Protein AF-A0A7V9NUT4-F1 (afdb_monomer)

Secondary structure (DSSP, 8-state):
--THHHHHHHHHHHHHHHHHHTS-HHHHHHHHHHHHHHHHHHHHHHHHHSHHHHHHHHHHHHHHHHHHHHHHHTT-SSTTHHHHHHHHHHHHHHHHHHHHSSSS--HHHHHHHHHHHHHHHHHHHHHHHHHSPP---TTS--

Mean predicted aligned error: 12.25 Å

Foldseek 3Di:
DCCVVVVVLVVVLVVCQVVLVVDDDVSNLVSVVVSVVSVVVVLVVCCVPPPPVVSVLLVVLLVQLQVQLVVQCVPDPDNCRSLVSSLVSLLVSQVVQCVPDPHPDDPVNSVVSSVCCSVVVVVVVVSVVVVDDPPPPPPPPD

Structure (mmCIF, N/CA/C/O backbone):
data_AF-A0A7V9NUT4-F1
#
_entry.id   AF-A0A7V9NUT4-F1
#
loop_
_atom_site.group_PDB
_atom_site.id
_atom_site.type_symbol
_atom_site.label_atom_id
_atom_site.label_alt_id
_atom_site.label_comp_id
_atom_site.label_asym_id
_atom_site.label_entity_id
_atom_site.label_seq_id
_atom_site.pdbx_PDB_ins_code
_atom_site.Cartn_x
_atom_site.Cartn_y
_atom_site.Cartn_z
_atom_site.occupancy
_atom_site.B_iso_or_equiv
_atom_site.auth_seq_id
_atom_site.auth_comp_id
_atom_site.auth_asym_id
_atom_site.auth_atom_id
_atom_site.pdbx_PDB_model_num
ATOM 1 N N . MET A 1 1 ? -11.794 11.484 20.173 1.00 49.88 1 MET A N 1
ATOM 2 C CA . MET A 1 1 ? -10.647 12.391 19.931 1.00 49.88 1 MET A CA 1
ATOM 3 C C . MET A 1 1 ? -9.723 11.677 18.954 1.00 49.88 1 MET A C 1
ATOM 5 O O . MET A 1 1 ? -9.179 10.664 19.335 1.00 49.88 1 MET A O 1
ATOM 9 N N . GLY A 1 2 ? -9.534 12.000 17.684 1.00 50.22 2 GLY A N 1
ATOM 10 C CA . GLY A 1 2 ? -9.934 13.101 16.819 1.00 50.22 2 GLY A CA 1
ATOM 11 C C . GLY A 1 2 ? -8.929 13.057 15.665 1.00 50.22 2 GLY A C 1
ATOM 12 O O . GLY A 1 2 ? -7.929 13.755 15.722 1.00 50.22 2 GLY A O 1
ATOM 13 N N . THR A 1 3 ? -9.134 12.173 14.684 1.00 53.50 3 THR A N 1
ATOM 14 C CA . THR A 1 3 ? -8.193 11.836 13.585 1.00 53.50 3 THR A CA 1
ATOM 15 C C . THR A 1 3 ? -7.824 13.014 12.670 1.00 53.50 3 THR A C 1
ATOM 17 O O . THR A 1 3 ? -6.918 12.905 11.849 1.00 53.50 3 THR A O 1
ATOM 20 N N . TRP A 1 4 ? -8.462 14.168 12.872 1.00 51.78 4 TRP A N 1
ATOM 21 C CA . TRP A 1 4 ? -8.241 15.438 12.181 1.00 51.78 4 TRP A CA 1
ATOM 22 C C . TRP A 1 4 ? -6.781 15.918 12.174 1.00 51.78 4 TRP A C 1
ATOM 24 O O . TRP A 1 4 ? -6.355 16.586 11.230 1.00 51.78 4 TRP A O 1
ATOM 34 N N . TRP A 1 5 ? -5.992 15.564 13.194 1.00 58.84 5 TRP A N 1
ATOM 35 C CA . TRP A 1 5 ? -4.578 15.947 13.256 1.00 58.84 5 TRP A CA 1
ATOM 36 C C . TRP A 1 5 ? -3.709 15.147 12.267 1.00 58.84 5 TRP A C 1
ATOM 38 O O . TRP A 1 5 ? -2.805 15.719 11.662 1.00 58.84 5 TRP A O 1
ATOM 48 N N . LEU A 1 6 ? -4.031 13.869 12.017 1.00 57.09 6 LEU A N 1
ATOM 49 C CA . LEU A 1 6 ? -3.338 13.028 11.030 1.00 57.09 6 LEU A CA 1
ATOM 50 C C . LEU A 1 6 ? -3.626 13.498 9.605 1.00 57.09 6 LEU A C 1
ATOM 52 O O . LEU A 1 6 ? -2.708 13.611 8.796 1.00 57.09 6 LEU A O 1
ATOM 56 N N . THR A 1 7 ? -4.882 13.845 9.307 1.00 62.88 7 THR A N 1
ATOM 57 C CA . THR A 1 7 ? -5.249 14.416 8.003 1.00 62.88 7 THR A CA 1
ATOM 58 C C . THR A 1 7 ? -4.553 15.752 7.763 1.00 62.88 7 THR A C 1
ATOM 60 O O . THR A 1 7 ? -4.037 15.977 6.673 1.00 62.88 7 THR A O 1
ATOM 63 N N . GLY A 1 8 ? -4.456 16.613 8.783 1.00 68.00 8 GLY A N 1
ATOM 64 C CA . GLY A 1 8 ? -3.721 17.877 8.675 1.00 68.00 8 GLY A CA 1
ATOM 65 C C . GLY A 1 8 ? -2.226 17.670 8.413 1.00 68.00 8 GLY A C 1
ATOM 66 O O . GLY A 1 8 ? -1.639 18.367 7.587 1.00 68.00 8 GLY A O 1
ATOM 67 N N . TRP A 1 9 ? -1.620 16.673 9.059 1.00 68.44 9 TRP A N 1
ATOM 68 C CA . TRP A 1 9 ? -0.195 16.378 8.914 1.00 68.44 9 TRP A CA 1
ATOM 69 C C . TRP A 1 9 ? 0.154 15.751 7.555 1.00 68.44 9 TRP A C 1
ATOM 71 O O . TRP A 1 9 ? 1.144 16.133 6.926 1.00 68.44 9 TRP A O 1
ATOM 81 N N . LEU A 1 10 ? -0.695 14.848 7.054 1.00 65.75 10 LEU A N 1
ATOM 82 C CA . LEU A 1 10 ? -0.554 14.261 5.718 1.00 65.75 10 LEU A CA 1
ATOM 83 C C . LEU A 1 10 ? -0.743 15.307 4.611 1.00 65.75 10 LEU A C 1
ATOM 85 O O . LEU A 1 10 ? 0.017 15.330 3.645 1.00 65.75 10 LEU A O 1
ATOM 89 N N . VAL A 1 11 ? -1.703 16.223 4.767 1.00 70.19 11 VAL A N 1
ATOM 90 C CA . VAL A 1 11 ? -1.896 17.329 3.816 1.00 70.19 11 VAL A CA 1
ATOM 91 C C . VAL A 1 11 ? -0.698 18.279 3.843 1.00 70.19 11 VAL A C 1
ATOM 93 O O . VAL A 1 11 ? -0.206 18.668 2.786 1.00 70.19 11 VAL A O 1
ATOM 96 N N . ALA A 1 12 ? -0.168 18.610 5.023 1.00 69.94 12 ALA A N 1
ATOM 97 C CA . ALA A 1 12 ? 0.998 19.485 5.142 1.00 69.94 12 ALA A CA 1
ATOM 98 C C . ALA A 1 12 ? 2.257 18.882 4.493 1.00 69.94 12 ALA A C 1
ATOM 100 O O . ALA A 1 12 ? 2.974 19.579 3.773 1.00 69.94 12 ALA A O 1
ATOM 101 N N . THR A 1 13 ? 2.511 17.587 4.694 1.00 6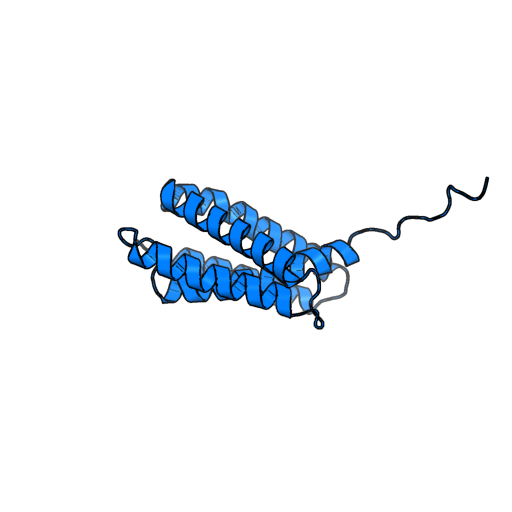6.38 13 THR A N 1
ATOM 102 C CA . THR A 1 13 ? 3.654 16.889 4.079 1.00 66.38 13 THR A CA 1
ATOM 103 C C . THR A 1 13 ? 3.481 16.723 2.569 1.00 66.38 13 THR A C 1
ATOM 105 O O . THR A 1 13 ? 4.443 16.926 1.827 1.00 66.38 13 THR A O 1
ATOM 108 N N . ALA A 1 14 ? 2.265 16.451 2.086 1.00 66.12 14 ALA A N 1
ATOM 109 C CA . ALA A 1 14 ? 1.957 16.429 0.655 1.00 66.12 14 ALA A CA 1
ATOM 110 C C . ALA A 1 14 ? 2.154 17.804 -0.011 1.00 66.12 14 ALA A C 1
ATOM 112 O O . ALA A 1 14 ? 2.765 17.889 -1.076 1.00 66.12 14 ALA A O 1
ATOM 113 N N . VAL A 1 15 ? 1.704 18.892 0.627 1.00 68.81 15 VAL A N 1
ATOM 114 C CA . VAL A 1 15 ? 1.895 20.265 0.126 1.00 68.81 15 VAL A CA 1
ATOM 115 C C . VAL A 1 15 ? 3.375 20.643 0.117 1.00 68.81 15 VAL A C 1
ATOM 117 O O . VAL A 1 15 ? 3.854 21.193 -0.872 1.00 68.81 15 VAL A O 1
ATOM 120 N N . LEU A 1 16 ? 4.129 20.311 1.168 1.00 66.12 16 LEU A N 1
ATOM 121 C CA . LEU A 1 16 ? 5.573 20.557 1.211 1.00 66.12 16 LEU A CA 1
ATOM 122 C C . LEU A 1 16 ? 6.321 19.786 0.119 1.00 66.12 16 LEU A C 1
ATOM 124 O O . LEU A 1 16 ? 7.204 20.362 -0.518 1.00 66.12 16 LEU A O 1
ATOM 128 N N . ALA A 1 17 ? 5.943 18.533 -0.149 1.00 60.25 17 ALA A N 1
ATOM 129 C CA . ALA A 1 17 ? 6.490 17.746 -1.253 1.00 60.25 17 ALA A CA 1
ATOM 130 C C . ALA A 1 17 ? 6.166 18.373 -2.622 1.00 60.25 17 ALA A C 1
ATOM 132 O O . ALA A 1 17 ? 7.056 18.538 -3.451 1.00 60.25 17 ALA A O 1
ATOM 133 N N . LEU A 1 18 ? 4.926 18.820 -2.841 1.00 59.00 18 LEU A N 1
ATOM 134 C CA . LEU A 1 18 ? 4.515 19.512 -4.071 1.00 59.00 18 LEU A CA 1
ATOM 135 C C . LEU A 1 18 ? 5.253 20.845 -4.284 1.00 59.00 18 LEU A C 1
ATOM 137 O O . LEU A 1 18 ? 5.708 21.140 -5.390 1.00 59.00 18 LEU A O 1
ATOM 141 N N . VAL A 1 19 ? 5.419 21.644 -3.227 1.00 61.97 19 VAL A N 1
ATOM 142 C CA . VAL A 1 19 ? 6.124 22.938 -3.281 1.00 61.97 19 VAL A CA 1
ATOM 143 C C . VAL A 1 19 ? 7.622 22.753 -3.540 1.00 61.97 19 VAL A C 1
ATOM 145 O O . VAL A 1 19 ? 8.235 23.555 -4.247 1.00 61.97 19 VAL A O 1
ATOM 148 N N . SER A 1 20 ? 8.221 21.690 -3.007 1.00 54.53 20 SER A N 1
ATOM 149 C CA . SER A 1 20 ? 9.632 21.361 -3.243 1.00 54.53 20 SER A CA 1
ATOM 150 C C . SER A 1 20 ? 9.869 20.722 -4.615 1.00 54.53 20 SER A C 1
ATOM 152 O O . SER A 1 20 ? 10.904 20.989 -5.226 1.00 54.53 20 SER A O 1
ATOM 154 N N . LEU A 1 21 ? 8.880 20.008 -5.167 1.00 55.47 21 LEU A N 1
ATOM 155 C CA . LEU A 1 21 ? 8.860 19.589 -6.573 1.00 55.47 21 LEU A CA 1
ATOM 156 C C . LEU A 1 21 ? 8.951 20.780 -7.545 1.00 55.47 21 LEU A C 1
ATOM 158 O O . LEU A 1 21 ? 9.567 20.668 -8.603 1.00 55.47 21 LEU A O 1
ATOM 162 N N . ALA A 1 22 ? 8.375 21.928 -7.180 1.00 57.06 22 ALA A N 1
ATOM 163 C CA . ALA A 1 22 ? 8.324 23.118 -8.028 1.00 57.06 22 ALA A CA 1
ATOM 164 C C . ALA A 1 22 ? 9.629 23.950 -8.053 1.00 57.06 22 ALA A C 1
ATOM 166 O O . ALA A 1 22 ? 9.760 24.847 -8.888 1.00 57.06 22 ALA A O 1
ATOM 167 N N . ARG A 1 23 ? 10.614 23.690 -7.175 1.00 51.66 23 ARG A N 1
ATOM 168 C CA . A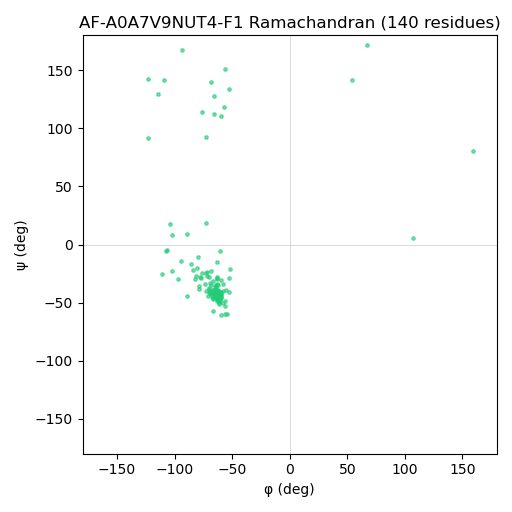RG A 1 23 ? 11.854 24.492 -7.069 1.00 51.66 23 ARG A CA 1
ATOM 169 C C . ARG A 1 23 ? 13.131 23.653 -7.243 1.00 51.66 23 ARG A C 1
ATOM 171 O O . ARG A 1 23 ? 13.704 23.229 -6.256 1.00 51.66 23 ARG A O 1
ATOM 178 N N . ARG A 1 24 ? 13.635 23.549 -8.486 1.00 60.09 24 ARG A N 1
ATOM 179 C CA . ARG A 1 24 ? 14.973 23.039 -8.915 1.00 60.09 24 ARG A CA 1
ATOM 180 C C . ARG A 1 24 ? 15.382 21.622 -8.437 1.00 60.09 24 ARG A C 1
ATOM 182 O O . ARG A 1 24 ? 15.195 21.211 -7.303 1.00 60.09 24 ARG A O 1
ATOM 189 N N . GLN A 1 25 ? 16.049 20.890 -9.333 1.00 53.59 25 GLN A N 1
ATOM 190 C CA . GLN A 1 25 ? 16.335 19.444 -9.270 1.00 53.59 25 GLN A CA 1
ATOM 191 C C . GLN A 1 25 ? 16.988 18.889 -7.979 1.00 53.59 25 GLN A C 1
ATOM 193 O O . GLN A 1 25 ? 16.836 17.696 -7.722 1.00 53.59 25 GLN A O 1
ATOM 198 N N . SER A 1 26 ? 17.666 19.689 -7.139 1.00 55.12 26 SER A N 1
ATOM 199 C CA . SER A 1 26 ? 18.238 19.193 -5.869 1.00 55.12 26 SER A CA 1
ATOM 200 C C . SER A 1 26 ? 17.219 19.105 -4.724 1.00 55.12 26 SER A C 1
ATOM 202 O O . SER A 1 26 ? 17.357 18.242 -3.856 1.00 55.12 26 SER A O 1
ATOM 204 N N . ALA A 1 27 ? 16.159 19.921 -4.744 1.00 55.94 27 ALA A N 1
ATOM 205 C CA . ALA A 1 27 ? 15.114 19.896 -3.721 1.00 55.94 27 ALA A CA 1
ATOM 206 C C . ALA A 1 27 ? 14.232 18.643 -3.826 1.00 55.94 27 ALA A C 1
ATOM 208 O O . ALA A 1 27 ? 13.728 18.168 -2.814 1.00 55.94 27 ALA A O 1
ATOM 209 N N . TYR A 1 28 ? 14.113 18.061 -5.026 1.00 56.19 28 TYR A N 1
ATOM 210 C CA . TYR A 1 28 ? 13.333 16.846 -5.277 1.00 56.19 28 TYR A CA 1
ATOM 211 C C . TYR A 1 28 ? 13.863 15.646 -4.478 1.00 56.19 28 TYR A C 1
ATOM 213 O O . TYR A 1 28 ? 13.097 14.932 -3.840 1.00 56.19 28 TYR A O 1
ATOM 221 N N . ARG A 1 29 ? 15.188 15.440 -4.458 1.00 56.19 29 ARG A N 1
ATOM 222 C CA . ARG A 1 29 ? 15.809 14.326 -3.717 1.00 56.19 29 ARG A CA 1
ATOM 223 C C . ARG A 1 29 ? 15.592 14.466 -2.209 1.00 56.19 29 ARG A C 1
ATOM 225 O O . ARG A 1 29 ? 15.220 13.500 -1.552 1.00 56.19 29 ARG A O 1
ATOM 232 N N . VAL A 1 30 ? 15.756 15.680 -1.682 1.00 56.03 30 VAL A N 1
ATOM 233 C CA . VAL A 1 30 ? 15.551 15.978 -0.255 1.00 56.03 30 VAL A CA 1
ATOM 234 C C . VAL A 1 30 ? 14.077 15.837 0.130 1.00 56.03 30 VAL A C 1
ATOM 236 O O . VAL A 1 30 ? 13.768 15.246 1.159 1.00 56.03 30 VAL A O 1
ATOM 239 N N . ALA A 1 31 ? 13.162 16.313 -0.714 1.00 56.88 31 ALA A N 1
ATOM 240 C CA . ALA A 1 31 ? 11.726 16.226 -0.483 1.00 56.88 31 ALA A CA 1
ATOM 241 C C . ALA A 1 31 ? 11.227 14.785 -0.413 1.00 56.88 31 ALA A C 1
ATOM 243 O O . ALA A 1 31 ? 10.465 14.452 0.490 1.00 56.88 31 ALA A O 1
ATOM 244 N N . VAL A 1 32 ? 11.677 13.922 -1.327 1.00 59.31 32 VAL A N 1
ATOM 245 C CA . VAL A 1 32 ? 11.238 12.525 -1.339 1.00 59.31 32 VAL A CA 1
ATOM 246 C C . VAL A 1 32 ? 11.810 11.755 -0.148 1.00 59.31 32 VAL A C 1
ATOM 248 O O . VAL A 1 32 ? 11.068 11.024 0.504 1.00 59.31 32 VAL A O 1
ATOM 251 N N . VAL A 1 33 ? 13.083 11.970 0.207 1.00 57.56 33 VAL A N 1
ATOM 252 C CA . VAL A 1 33 ? 13.668 11.375 1.421 1.00 57.56 33 VAL A CA 1
ATOM 253 C C . VAL A 1 33 ? 12.897 11.819 2.661 1.00 57.56 33 VAL A C 1
ATOM 255 O O . VAL A 1 33 ? 12.529 10.977 3.473 1.00 57.56 33 VAL A O 1
ATOM 258 N N . LEU A 1 34 ? 12.580 13.112 2.783 1.00 55.44 34 LEU A N 1
ATOM 259 C CA . LEU A 1 34 ? 11.773 13.627 3.890 1.00 55.44 34 LEU A CA 1
ATOM 260 C C . LEU A 1 34 ? 10.353 13.053 3.890 1.00 55.44 34 LEU A C 1
ATOM 262 O O . LEU A 1 34 ? 9.819 12.809 4.967 1.00 55.44 34 LEU A O 1
ATOM 266 N N . TRP A 1 35 ? 9.752 12.789 2.729 1.00 60.03 35 TRP A N 1
ATOM 267 C CA . TRP A 1 35 ? 8.424 12.178 2.624 1.00 60.03 35 TRP A CA 1
ATOM 268 C C . TRP A 1 35 ? 8.421 10.728 3.132 1.00 60.03 35 TRP A C 1
ATOM 270 O O . TRP A 1 35 ? 7.602 10.376 3.980 1.00 60.03 35 TRP A O 1
ATOM 280 N N . PHE A 1 36 ? 9.399 9.914 2.719 1.00 59.22 36 PHE A N 1
ATOM 281 C CA . PHE A 1 36 ? 9.573 8.554 3.245 1.00 59.22 36 PHE A CA 1
ATOM 282 C C . PHE A 1 36 ? 9.936 8.550 4.734 1.00 59.22 36 PHE A C 1
ATOM 284 O O . PHE A 1 36 ? 9.386 7.754 5.492 1.00 59.22 36 PHE A O 1
ATOM 291 N N . LEU A 1 37 ? 10.790 9.476 5.186 1.00 53.59 37 LEU A N 1
ATOM 292 C CA . LEU A 1 37 ? 11.107 9.626 6.608 1.00 53.59 37 LEU A CA 1
ATOM 293 C C . LEU A 1 37 ? 9.860 9.998 7.420 1.00 53.59 37 LEU A C 1
ATOM 295 O O . LEU A 1 37 ? 9.661 9.487 8.516 1.00 53.59 37 LEU A O 1
ATOM 299 N N . SER A 1 38 ? 9.001 10.855 6.867 1.00 54.06 38 SER A N 1
ATOM 300 C CA . SER A 1 38 ? 7.748 11.283 7.496 1.00 54.06 38 SER A CA 1
ATOM 301 C C . SER A 1 38 ? 6.773 10.115 7.664 1.00 54.06 38 SER A C 1
ATOM 303 O O . SER A 1 38 ? 6.156 9.982 8.720 1.00 54.06 38 SER A O 1
ATOM 305 N N . ILE A 1 39 ? 6.682 9.228 6.668 1.00 58.56 39 ILE A N 1
ATOM 306 C CA . ILE A 1 39 ? 5.883 7.994 6.741 1.00 58.56 39 ILE A CA 1
ATOM 307 C C . ILE A 1 39 ? 6.476 7.018 7.766 1.00 58.56 39 ILE A C 1
ATOM 309 O O . ILE A 1 39 ? 5.739 6.472 8.588 1.00 58.56 39 ILE A O 1
ATOM 313 N N . SER A 1 40 ? 7.801 6.861 7.796 1.00 55.09 40 SER A N 1
ATOM 314 C CA . SER A 1 40 ? 8.488 6.019 8.785 1.00 55.09 40 SER A CA 1
ATOM 315 C C . SER A 1 40 ? 8.324 6.535 10.219 1.00 55.09 40 SER A C 1
ATOM 317 O O . SER A 1 40 ? 8.187 5.743 11.148 1.00 55.09 40 SER A O 1
ATOM 319 N N . VAL A 1 41 ? 8.284 7.856 10.418 1.00 51.03 41 VAL A N 1
ATOM 320 C CA . VAL A 1 41 ? 8.040 8.487 11.728 1.00 51.03 41 VAL A CA 1
ATOM 321 C C . VAL A 1 41 ? 6.561 8.416 12.135 1.00 51.03 41 VAL A C 1
ATOM 323 O O . VAL A 1 41 ? 6.258 8.394 13.329 1.00 51.03 41 VAL A O 1
ATOM 326 N N . ALA A 1 42 ? 5.630 8.301 11.185 1.00 53.88 42 ALA A N 1
ATOM 327 C CA . ALA A 1 42 ? 4.217 8.074 11.490 1.00 53.88 42 ALA A CA 1
ATOM 328 C C . ALA A 1 42 ? 3.949 6.658 12.043 1.00 53.88 42 ALA A C 1
ATOM 330 O O . ALA A 1 42 ? 3.042 6.486 12.858 1.00 53.88 42 ALA A O 1
ATOM 331 N N . ALA A 1 43 ? 4.765 5.659 11.683 1.00 52.28 43 ALA A N 1
ATOM 332 C CA . ALA A 1 43 ? 4.617 4.268 12.129 1.00 52.28 43 ALA A CA 1
ATOM 333 C C . ALA A 1 43 ? 4.608 4.075 13.668 1.00 52.28 43 ALA A C 1
ATOM 335 O O . ALA A 1 43 ? 3.676 3.443 14.175 1.00 52.28 43 ALA A O 1
ATOM 336 N N . PRO A 1 44 ? 5.545 4.641 14.460 1.00 47.94 44 PRO A N 1
ATOM 337 C CA . PRO A 1 44 ? 5.489 4.542 15.922 1.00 47.94 44 PRO A CA 1
ATOM 338 C C . PRO A 1 44 ? 4.318 5.321 16.540 1.00 47.94 44 PRO A C 1
ATOM 340 O O . PRO A 1 44 ? 3.883 4.994 17.646 1.00 47.94 44 PRO A O 1
ATOM 343 N N . ILE A 1 45 ? 3.780 6.330 15.847 1.00 50.03 45 ILE A N 1
ATOM 344 C CA . ILE A 1 45 ? 2.626 7.090 16.338 1.00 50.03 45 ILE A CA 1
ATOM 345 C C . ILE A 1 45 ? 1.329 6.306 16.109 1.00 50.03 45 ILE A C 1
ATOM 347 O O . ILE A 1 45 ? 0.493 6.254 17.008 1.00 50.03 45 ILE A O 1
ATOM 351 N N . VAL A 1 46 ? 1.199 5.601 14.982 1.00 55.00 46 VAL A N 1
ATOM 352 C CA . VAL A 1 46 ? 0.115 4.628 14.766 1.00 55.00 46 VAL A CA 1
ATOM 353 C C . VAL A 1 46 ? 0.194 3.498 15.799 1.00 55.00 46 VAL A C 1
ATOM 355 O O . VAL A 1 46 ? -0.818 3.155 16.404 1.00 55.00 46 VAL A O 1
ATOM 358 N N . ALA A 1 47 ? 1.397 3.008 16.120 1.00 50.88 47 ALA A N 1
ATOM 359 C CA . ALA A 1 47 ? 1.587 1.983 17.150 1.00 50.88 47 ALA A CA 1
ATOM 360 C C . ALA A 1 47 ? 1.176 2.425 18.567 1.00 50.88 47 ALA A C 1
ATOM 362 O O . ALA A 1 47 ? 0.761 1.594 19.374 1.00 50.88 47 ALA A O 1
ATOM 363 N N . ARG A 1 48 ? 1.256 3.725 18.885 1.00 53.06 48 ARG A N 1
ATOM 364 C CA . ARG A 1 48 ? 0.804 4.256 20.183 1.00 53.06 48 ARG A CA 1
ATOM 365 C C . ARG A 1 48 ? -0.700 4.488 20.282 1.00 53.06 48 ARG A C 1
ATOM 367 O O . ARG A 1 48 ? -1.197 4.594 21.400 1.00 53.06 48 ARG A O 1
ATOM 374 N N . VAL A 1 49 ? -1.403 4.604 19.159 1.00 57.41 49 VAL A N 1
ATOM 375 C CA . VAL A 1 49 ? -2.821 5.000 19.136 1.00 57.41 49 VAL A CA 1
ATOM 376 C C . VAL A 1 49 ? -3.735 3.840 18.717 1.00 57.41 49 VAL A C 1
ATOM 378 O O . VAL A 1 49 ? -4.885 3.818 19.140 1.00 57.41 49 VAL A O 1
ATOM 381 N N . GLY A 1 50 ? -3.218 2.864 17.964 1.00 63.56 50 GLY A N 1
ATOM 382 C CA . GLY A 1 50 ? -3.996 1.791 17.335 1.00 63.56 50 GLY A CA 1
ATOM 383 C C . GLY A 1 50 ? -3.890 0.385 17.939 1.00 63.56 50 GLY A C 1
ATOM 384 O O . GLY A 1 50 ? -4.555 -0.557 17.519 1.00 63.56 50 GLY A O 1
ATOM 385 N N . GLY A 1 51 ? -3.025 0.187 18.934 1.00 77.00 51 GLY A N 1
ATOM 386 C CA . GLY A 1 51 ? -2.766 -1.151 19.469 1.00 77.00 51 GLY A CA 1
ATOM 387 C C . GLY A 1 51 ? -2.065 -2.092 18.471 1.00 77.00 51 GLY A C 1
ATOM 388 O O . GLY A 1 51 ? -1.837 -1.783 17.302 1.00 77.00 51 GLY A O 1
ATOM 389 N N . LEU A 1 52 ? -1.658 -3.268 18.957 1.00 79.38 52 LEU A N 1
ATOM 390 C CA . LEU A 1 52 ? -0.825 -4.209 18.195 1.00 79.38 52 LEU A CA 1
ATOM 391 C C . LEU A 1 52 ? -1.533 -4.766 16.946 1.00 79.38 52 LEU A C 1
ATOM 393 O O . LEU A 1 52 ? -0.892 -4.971 15.919 1.00 79.38 52 LEU A O 1
ATOM 397 N N . ALA A 1 53 ? -2.846 -4.997 17.025 1.00 77.25 53 ALA A N 1
ATOM 398 C CA . ALA A 1 53 ? -3.623 -5.584 15.935 1.00 77.25 53 ALA A CA 1
ATOM 399 C C . ALA A 1 53 ? -3.642 -4.692 14.682 1.00 77.25 53 ALA A C 1
ATOM 401 O O . ALA A 1 53 ? -3.489 -5.189 13.566 1.00 77.25 53 ALA A O 1
ATOM 402 N N . GLU A 1 54 ? -3.764 -3.375 14.853 1.00 75.25 54 GLU A N 1
ATOM 403 C CA . GLU A 1 54 ? -3.766 -2.422 13.740 1.00 75.25 54 GLU A CA 1
ATOM 404 C C . GLU A 1 54 ? -2.393 -2.332 13.072 1.00 75.25 54 GLU A C 1
ATOM 406 O O . GLU A 1 54 ? -2.297 -2.349 11.845 1.00 75.25 54 GLU A O 1
ATOM 411 N N . VAL A 1 55 ? -1.320 -2.327 13.871 1.00 77.38 55 VAL A N 1
ATOM 412 C CA . VAL A 1 55 ? 0.060 -2.342 13.361 1.00 77.38 55 VAL A CA 1
ATOM 413 C C . VAL A 1 55 ? 0.320 -3.599 12.536 1.00 77.38 55 VAL A C 1
ATOM 415 O O . VAL A 1 55 ? 0.833 -3.505 11.421 1.00 77.38 55 VAL A O 1
ATOM 418 N N . LEU A 1 56 ? -0.061 -4.770 13.053 1.00 81.75 56 LEU A N 1
ATOM 419 C CA . LEU A 1 56 ? 0.092 -6.036 12.334 1.00 81.75 56 LEU A CA 1
ATOM 420 C C . LEU A 1 56 ? -0.759 -6.076 11.062 1.00 81.75 56 LEU A C 1
ATOM 422 O O . LEU A 1 56 ? -0.295 -6.589 10.048 1.00 81.75 56 LEU A O 1
ATOM 426 N N . SER A 1 57 ? -1.958 -5.489 11.086 1.00 80.12 57 SER A N 1
ATOM 427 C CA . SER A 1 57 ? -2.815 -5.385 9.900 1.00 80.12 57 SER A CA 1
ATOM 428 C C . SER A 1 57 ? -2.157 -4.533 8.815 1.00 80.12 57 SER A C 1
ATOM 430 O O . SER A 1 57 ? -2.076 -4.960 7.668 1.00 80.12 57 SER A O 1
ATOM 432 N N . ILE A 1 58 ? -1.614 -3.364 9.170 1.00 79.31 58 ILE A N 1
ATOM 433 C CA . ILE A 1 58 ? -0.914 -2.487 8.219 1.00 79.31 58 ILE A CA 1
ATOM 434 C C . ILE A 1 58 ? 0.336 -3.173 7.662 1.00 79.31 58 ILE A C 1
ATOM 436 O O . ILE A 1 58 ? 0.542 -3.168 6.449 1.00 79.31 58 ILE A O 1
ATOM 440 N N . LEU A 1 59 ? 1.152 -3.797 8.518 1.00 82.00 59 LEU A N 1
ATOM 441 C CA . LEU A 1 59 ? 2.338 -4.536 8.075 1.00 82.00 59 LEU A CA 1
ATOM 442 C C . LEU A 1 59 ? 1.968 -5.696 7.145 1.00 82.00 59 LEU A C 1
ATOM 444 O O . LEU A 1 59 ? 2.611 -5.875 6.113 1.00 82.00 59 LEU A O 1
ATOM 448 N N . GLY A 1 60 ? 0.908 -6.440 7.469 1.00 84.69 60 GLY A N 1
ATOM 449 C CA . GLY A 1 60 ? 0.387 -7.510 6.624 1.00 84.69 60 GLY A CA 1
ATOM 450 C C . GLY A 1 60 ? -0.097 -7.004 5.265 1.00 84.69 60 GLY A C 1
ATOM 451 O O . GLY A 1 60 ? 0.193 -7.628 4.249 1.00 84.69 60 GLY A O 1
ATOM 452 N N . LEU A 1 61 ? -0.767 -5.849 5.221 1.00 84.56 61 LEU A N 1
ATOM 453 C CA . LEU A 1 61 ? -1.208 -5.223 3.970 1.00 84.56 61 LEU A CA 1
ATOM 454 C C . LEU A 1 61 ? -0.033 -4.752 3.108 1.00 84.56 61 LEU A C 1
ATOM 456 O O . LEU A 1 61 ? -0.070 -4.930 1.894 1.00 84.56 61 LEU A O 1
ATOM 460 N N . ILE A 1 62 ? 1.015 -4.190 3.716 1.00 83.94 62 ILE A N 1
ATOM 461 C CA . ILE A 1 62 ? 2.233 -3.779 3.001 1.00 83.94 62 ILE A CA 1
ATOM 462 C C . ILE A 1 62 ? 2.970 -5.005 2.450 1.00 83.94 62 ILE A C 1
ATOM 464 O O . ILE A 1 62 ? 3.342 -5.019 1.280 1.00 83.94 62 ILE A O 1
ATOM 468 N N . ALA A 1 63 ? 3.139 -6.052 3.261 1.00 84.81 63 ALA A N 1
ATOM 469 C CA . ALA A 1 63 ? 3.758 -7.297 2.811 1.00 84.81 63 ALA A CA 1
ATOM 470 C C . ALA A 1 63 ? 2.938 -7.965 1.694 1.00 84.81 63 ALA A C 1
ATOM 472 O O . ALA A 1 63 ? 3.498 -8.434 0.706 1.00 84.81 63 ALA A O 1
ATOM 473 N N . GLY A 1 64 ? 1.607 -7.965 1.820 1.00 88.69 64 GLY A N 1
ATOM 474 C CA . GLY A 1 64 ? 0.695 -8.472 0.797 1.00 88.69 64 GLY A CA 1
ATOM 475 C C . GLY A 1 64 ? 0.760 -7.670 -0.503 1.00 88.69 64 GLY A C 1
ATOM 476 O O . GLY A 1 64 ? 0.765 -8.267 -1.577 1.00 88.69 64 GLY A O 1
ATOM 477 N N . TYR A 1 65 ? 0.863 -6.339 -0.416 1.00 88.88 65 TYR A N 1
ATOM 478 C CA . TYR A 1 65 ? 1.092 -5.478 -1.577 1.00 88.88 65 TYR A CA 1
ATOM 479 C C . TYR A 1 65 ? 2.358 -5.890 -2.328 1.00 88.88 65 TYR A C 1
ATOM 481 O O . TYR A 1 65 ? 2.292 -6.120 -3.532 1.00 88.88 65 TYR A O 1
ATOM 489 N N . ASP A 1 66 ? 3.486 -5.991 -1.621 1.00 86.00 66 ASP A N 1
ATOM 490 C CA . ASP A 1 66 ? 4.793 -6.269 -2.226 1.00 86.00 66 ASP A CA 1
ATOM 491 C C . ASP A 1 66 ? 4.830 -7.668 -2.853 1.00 86.00 66 ASP A C 1
ATOM 493 O O . ASP A 1 66 ? 5.218 -7.832 -4.008 1.00 86.00 66 ASP A O 1
ATOM 497 N N . ALA A 1 67 ? 4.297 -8.669 -2.145 1.00 90.75 67 ALA A N 1
ATOM 498 C CA . ALA A 1 67 ? 4.181 -10.027 -2.664 1.00 90.75 67 ALA A CA 1
ATOM 499 C C . ALA A 1 67 ? 3.313 -10.092 -3.931 1.00 90.75 67 ALA A C 1
ATOM 501 O O . ALA A 1 67 ? 3.712 -10.712 -4.916 1.00 90.75 67 ALA A O 1
ATOM 502 N N . ALA A 1 68 ? 2.145 -9.442 -3.939 1.00 91.38 68 ALA A N 1
ATOM 503 C CA . ALA A 1 68 ? 1.267 -9.427 -5.106 1.00 91.38 68 ALA A CA 1
ATOM 504 C C . ALA A 1 68 ? 1.878 -8.649 -6.277 1.00 91.38 68 ALA A C 1
ATOM 506 O O . ALA A 1 68 ? 1.801 -9.100 -7.421 1.00 91.38 68 ALA A O 1
ATOM 507 N N . ALA A 1 69 ? 2.513 -7.510 -5.996 1.00 88.50 69 ALA A N 1
ATOM 508 C CA . ALA A 1 69 ? 3.181 -6.709 -7.008 1.00 88.50 69 ALA A CA 1
ATOM 509 C C . ALA A 1 69 ? 4.366 -7.445 -7.633 1.00 88.50 69 ALA A C 1
ATOM 511 O O . ALA A 1 69 ? 4.541 -7.374 -8.849 1.00 88.50 69 ALA A O 1
ATOM 512 N N . TYR A 1 70 ? 5.127 -8.192 -6.832 1.00 88.75 70 TYR A N 1
ATOM 513 C CA . TYR A 1 70 ? 6.195 -9.051 -7.319 1.00 88.75 70 TYR A CA 1
ATOM 514 C C . TYR A 1 70 ? 5.640 -10.205 -8.156 1.00 88.75 70 TYR A C 1
ATOM 516 O O . TYR A 1 70 ? 5.987 -10.306 -9.325 1.00 88.75 70 TYR A O 1
ATOM 524 N N . VAL A 1 71 ? 4.735 -11.024 -7.607 1.00 95.81 71 VAL A N 1
ATOM 525 C CA . VAL A 1 71 ? 4.216 -12.232 -8.280 1.00 95.81 71 VAL A CA 1
ATOM 526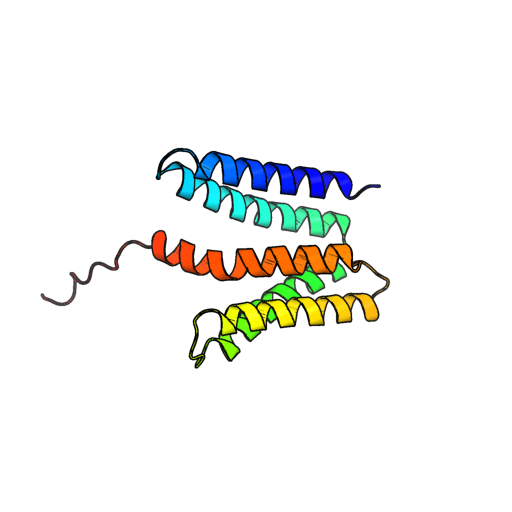 C C . VAL A 1 71 ? 3.528 -11.905 -9.604 1.00 95.81 71 VAL A C 1
ATOM 528 O O . VAL A 1 71 ? 3.738 -12.609 -10.588 1.00 95.81 71 VAL A O 1
ATOM 531 N N . VAL A 1 72 ? 2.711 -10.847 -9.645 1.00 95.00 72 VAL A N 1
ATOM 532 C CA . VAL A 1 72 ? 2.039 -10.434 -10.886 1.00 95.00 72 VAL A CA 1
ATOM 533 C C . VAL A 1 72 ? 2.989 -9.666 -11.800 1.00 95.00 72 VAL A C 1
ATOM 535 O O . VAL A 1 72 ? 2.931 -9.829 -13.012 1.00 95.00 72 VAL A O 1
ATOM 538 N N . GLY A 1 73 ? 3.892 -8.856 -11.243 1.00 91.75 73 GLY A N 1
ATOM 539 C CA . GLY A 1 73 ? 4.880 -8.122 -12.031 1.00 91.75 73 GLY A CA 1
ATOM 540 C C . GLY A 1 73 ? 5.899 -9.033 -12.721 1.00 91.75 73 GLY A C 1
ATOM 541 O O . GLY A 1 73 ? 6.366 -8.710 -13.814 1.00 91.75 73 GLY A O 1
ATOM 542 N N . THR A 1 74 ? 6.232 -10.183 -12.129 1.00 90.62 74 THR A N 1
ATOM 543 C CA . THR A 1 74 ? 7.117 -11.180 -12.738 1.00 90.62 74 THR A CA 1
ATOM 544 C C . THR A 1 74 ? 6.403 -11.901 -13.878 1.00 90.62 74 THR A C 1
ATOM 546 O O . THR A 1 74 ? 5.731 -12.907 -13.667 1.00 90.62 74 THR A O 1
ATOM 549 N N . GLY A 1 75 ? 6.570 -11.387 -15.096 1.00 88.44 75 GLY A N 1
ATOM 550 C CA . GLY A 1 75 ? 5.963 -11.943 -16.311 1.00 88.44 75 GLY A CA 1
ATOM 551 C C . GLY A 1 75 ? 4.809 -11.119 -16.881 1.00 88.44 75 GLY A C 1
ATOM 552 O O . GLY A 1 75 ? 4.188 -11.562 -17.841 1.00 88.44 75 GLY A O 1
ATOM 553 N N . ALA A 1 76 ? 4.539 -9.939 -16.320 1.00 92.81 76 ALA A N 1
ATOM 554 C CA . ALA A 1 76 ? 3.590 -8.987 -16.880 1.00 92.81 76 ALA A CA 1
ATOM 555 C C . ALA A 1 76 ? 4.093 -8.385 -18.202 1.00 92.81 76 ALA A C 1
ATOM 557 O O . ALA A 1 76 ? 5.259 -7.997 -18.313 1.00 92.81 76 ALA A O 1
ATOM 558 N N . ASP A 1 77 ? 3.184 -8.214 -19.164 1.00 95.31 77 ASP A N 1
ATOM 559 C CA . ASP A 1 77 ? 3.472 -7.510 -20.421 1.00 95.31 77 ASP A CA 1
ATOM 560 C C . ASP A 1 77 ? 3.602 -5.993 -20.198 1.00 95.31 77 ASP A C 1
ATOM 562 O O . ASP A 1 77 ? 4.271 -5.291 -20.961 1.00 95.31 77 ASP A O 1
ATOM 566 N N . ASN A 1 78 ? 2.974 -5.470 -19.136 1.00 89.50 78 ASN A N 1
ATOM 567 C CA . ASN A 1 78 ? 2.974 -4.050 -18.808 1.00 89.50 78 ASN A CA 1
ATOM 568 C C . ASN A 1 78 ? 3.513 -3.757 -17.402 1.00 89.50 78 ASN A C 1
ATOM 570 O O . ASN A 1 78 ? 3.1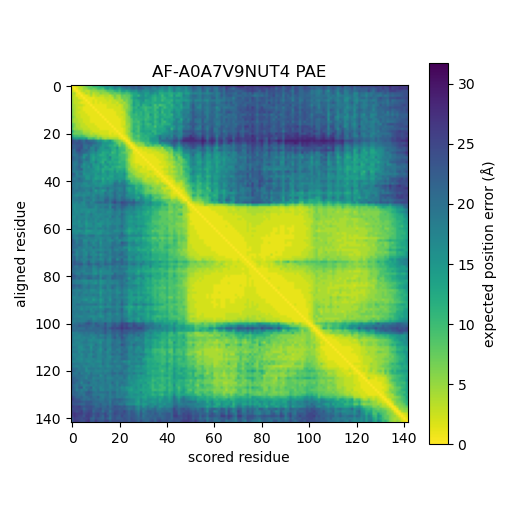71 -4.405 -16.415 1.00 89.50 78 ASN A O 1
ATOM 574 N N . TYR A 1 79 ? 4.256 -2.653 -17.283 1.00 84.06 79 TYR A N 1
ATOM 575 C CA . TYR A 1 79 ? 4.883 -2.207 -16.030 1.00 84.06 79 TYR A CA 1
ATOM 576 C C . TYR A 1 79 ? 3.897 -1.854 -14.896 1.00 84.06 79 TYR A C 1
ATOM 578 O O . TYR A 1 79 ? 4.314 -1.690 -13.751 1.00 84.06 79 TYR A O 1
ATOM 586 N N . TRP A 1 80 ? 2.604 -1.685 -15.193 1.00 85.44 80 TRP A N 1
ATOM 587 C CA . TRP A 1 80 ? 1.589 -1.283 -14.212 1.00 85.44 80 TRP A CA 1
ATOM 588 C C . TRP A 1 80 ? 0.838 -2.465 -13.585 1.00 85.44 80 TRP A C 1
ATOM 590 O O . TRP A 1 80 ? 0.187 -2.277 -12.556 1.00 85.44 80 TRP A O 1
ATOM 600 N N . GLU A 1 81 ? 0.934 -3.668 -14.158 1.00 89.12 81 GLU A N 1
ATOM 601 C CA . GLU A 1 81 ? 0.153 -4.835 -13.722 1.00 89.12 81 GLU A CA 1
ATOM 602 C C . GLU A 1 81 ? 0.520 -5.276 -12.301 1.00 89.12 81 GLU A C 1
ATOM 604 O O . GLU A 1 81 ? -0.368 -5.473 -11.471 1.00 89.12 81 GLU A O 1
ATOM 609 N N . GLY A 1 82 ? 1.818 -5.324 -11.981 1.00 90.44 82 GLY A N 1
ATOM 610 C CA . GLY A 1 82 ? 2.303 -5.578 -10.620 1.00 90.44 82 GLY A CA 1
ATOM 611 C C . GLY A 1 82 ? 1.744 -4.565 -9.607 1.00 90.44 82 GLY A C 1
ATOM 612 O O . GLY A 1 82 ? 1.018 -4.954 -8.690 1.00 90.44 82 GLY A O 1
ATOM 613 N N . PRO A 1 83 ? 1.990 -3.250 -9.775 1.00 86.12 83 PRO A N 1
ATOM 614 C CA . PRO A 1 83 ? 1.417 -2.231 -8.897 1.00 86.12 83 PRO A CA 1
ATOM 615 C C . PRO A 1 83 ? -0.109 -2.313 -8.748 1.00 86.12 83 PRO A C 1
ATOM 617 O O . PRO A 1 83 ? -0.617 -2.159 -7.635 1.00 86.12 83 PRO A O 1
ATOM 620 N N . ALA A 1 84 ? -0.847 -2.583 -9.830 1.00 87.94 84 ALA A N 1
ATOM 621 C CA . ALA A 1 84 ? -2.300 -2.736 -9.785 1.00 87.94 84 ALA A CA 1
ATOM 622 C C . ALA A 1 84 ? -2.737 -3.956 -8.956 1.00 87.94 84 ALA A C 1
ATOM 624 O O . ALA A 1 84 ? -3.670 -3.844 -8.157 1.00 87.94 84 ALA A O 1
ATOM 625 N N . ALA A 1 85 ? -2.040 -5.088 -9.076 1.00 92.25 85 ALA A N 1
ATOM 626 C CA . ALA A 1 85 ? -2.285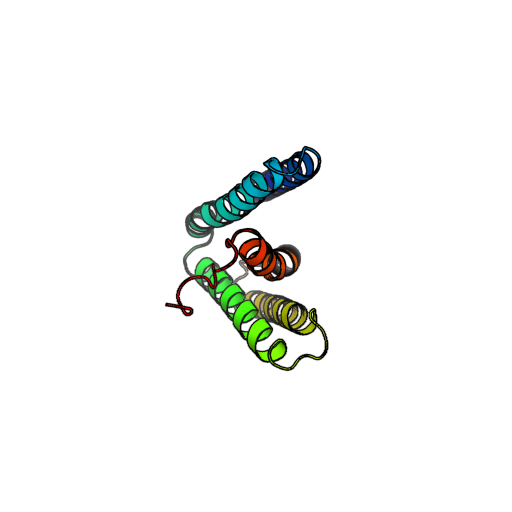 -6.271 -8.253 1.00 92.25 85 ALA A CA 1
ATOM 627 C C . ALA A 1 85 ? -1.995 -6.020 -6.766 1.00 92.25 85 ALA A C 1
ATOM 629 O O . ALA A 1 85 ? -2.773 -6.428 -5.896 1.00 92.25 85 ALA A O 1
ATOM 630 N N . GLY A 1 86 ? -0.922 -5.286 -6.469 1.00 88.44 86 GLY A N 1
ATOM 631 C CA . GLY A 1 86 ? -0.629 -4.825 -5.117 1.00 88.44 86 GLY A CA 1
ATOM 632 C C . GLY A 1 86 ? -1.776 -3.986 -4.542 1.00 88.44 86 GLY A C 1
ATOM 633 O O . GLY A 1 86 ? -2.268 -4.272 -3.448 1.00 88.44 86 GLY A O 1
ATOM 634 N N . VAL A 1 87 ? -2.263 -2.983 -5.286 1.00 86.88 87 VAL A N 1
ATOM 635 C CA . VAL A 1 87 ? -3.396 -2.138 -4.853 1.00 86.88 87 VAL A CA 1
ATOM 636 C C . VAL A 1 87 ? -4.654 -2.971 -4.618 1.00 86.88 87 VAL A C 1
ATOM 638 O O . VAL A 1 87 ? -5.303 -2.812 -3.583 1.00 86.88 87 VAL A O 1
ATOM 641 N N . ALA A 1 88 ? -4.982 -3.883 -5.536 1.00 90.00 88 ALA A N 1
ATOM 642 C CA . ALA A 1 88 ? -6.129 -4.775 -5.389 1.00 90.00 88 ALA A CA 1
ATOM 643 C C . ALA A 1 88 ? -6.033 -5.619 -4.106 1.00 90.00 88 ALA A C 1
ATOM 645 O O . ALA A 1 88 ? -7.023 -5.762 -3.385 1.00 90.00 88 ALA A O 1
ATOM 646 N N . THR A 1 89 ? -4.832 -6.100 -3.773 1.00 91.69 89 THR A N 1
ATOM 647 C CA . THR A 1 89 ? -4.564 -6.866 -2.546 1.00 91.69 89 THR A CA 1
ATOM 648 C C . THR A 1 89 ? -4.774 -6.025 -1.289 1.00 91.69 89 THR A C 1
ATOM 650 O O . THR A 1 89 ? -5.413 -6.488 -0.345 1.00 91.69 89 THR A O 1
ATOM 653 N N . VAL A 1 90 ? -4.317 -4.768 -1.276 1.00 86.44 90 VAL A N 1
ATOM 654 C CA . VAL A 1 90 ? -4.539 -3.851 -0.142 1.00 86.44 90 VAL A CA 1
ATOM 655 C C . VAL A 1 90 ? -6.022 -3.546 0.042 1.00 86.44 90 VAL A C 1
ATOM 657 O O . VAL A 1 90 ? -6.506 -3.561 1.173 1.00 86.44 90 VAL A O 1
ATOM 660 N N . VAL A 1 91 ? -6.757 -3.300 -1.047 1.00 85.81 91 VAL A N 1
ATOM 661 C CA . VAL A 1 91 ? -8.208 -3.057 -0.994 1.00 85.81 91 VAL A CA 1
ATOM 662 C C . VAL A 1 91 ? -8.929 -4.276 -0.423 1.00 85.81 91 VAL A C 1
ATOM 664 O O . VAL A 1 91 ? -9.685 -4.142 0.540 1.00 85.81 91 VAL A O 1
ATOM 667 N N . ALA A 1 92 ? -8.664 -5.466 -0.966 1.00 89.88 92 ALA A N 1
ATOM 668 C CA . ALA A 1 92 ? -9.287 -6.703 -0.509 1.00 89.88 92 ALA A CA 1
ATOM 669 C C . ALA A 1 92 ? -8.939 -7.015 0.956 1.00 89.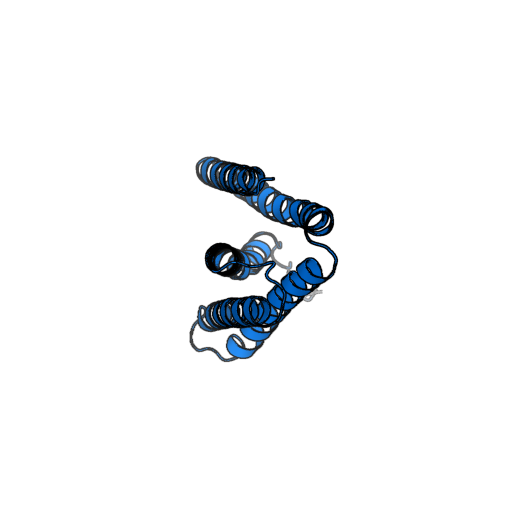88 92 ALA A C 1
ATOM 671 O O . ALA A 1 92 ? -9.832 -7.292 1.757 1.00 89.88 92 ALA A O 1
ATOM 672 N N . GLY A 1 93 ? -7.661 -6.911 1.329 1.00 88.12 93 GLY A N 1
ATOM 673 C CA . GLY A 1 93 ? -7.200 -7.157 2.693 1.00 88.12 93 GLY A CA 1
ATOM 674 C C . GLY A 1 93 ? -7.791 -6.168 3.697 1.00 88.12 93 GLY A C 1
ATOM 675 O O . GLY A 1 93 ? -8.217 -6.569 4.775 1.00 88.12 93 GLY A O 1
ATOM 676 N N . SER A 1 94 ? -7.894 -4.888 3.338 1.00 82.69 94 SER A N 1
ATOM 677 C CA . SER A 1 94 ? -8.484 -3.870 4.216 1.00 82.69 94 SER A CA 1
ATOM 678 C C . SER A 1 94 ? -9.980 -4.106 4.436 1.00 82.69 94 SER A C 1
ATOM 680 O O . SER A 1 94 ? -10.458 -3.976 5.561 1.00 82.69 94 SER A O 1
ATOM 682 N N . LEU A 1 95 ? -10.716 -4.514 3.391 1.00 83.94 95 LEU A N 1
ATOM 683 C CA . LEU A 1 95 ? -12.119 -4.923 3.522 1.00 83.94 95 LEU A CA 1
ATOM 684 C C . LEU A 1 95 ? -12.264 -6.175 4.396 1.00 83.94 95 LEU A C 1
ATOM 686 O O . LEU A 1 95 ? -13.179 -6.238 5.214 1.00 83.94 95 LEU A O 1
ATOM 690 N N . ALA A 1 96 ? -11.352 -7.142 4.270 1.00 86.06 96 ALA A N 1
ATOM 691 C CA . ALA A 1 96 ? -11.340 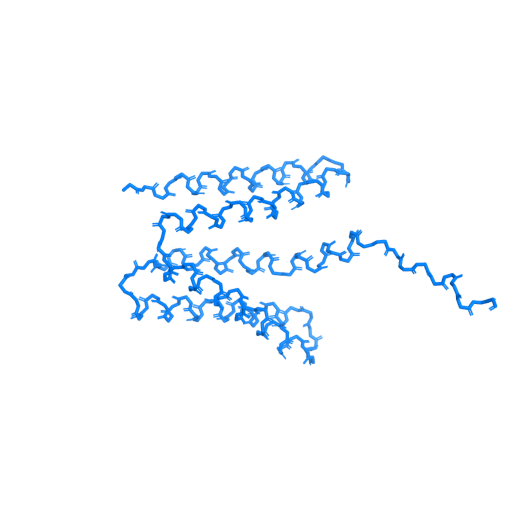-8.330 5.119 1.00 86.06 96 ALA A CA 1
ATOM 692 C C . ALA A 1 96 ? -11.082 -7.976 6.593 1.00 86.06 96 ALA A C 1
ATOM 694 O O . ALA A 1 96 ? -11.806 -8.448 7.466 1.00 86.06 96 ALA A O 1
ATOM 695 N N . VAL A 1 97 ? -10.113 -7.100 6.881 1.00 81.88 97 VAL A N 1
ATOM 696 C CA . VAL A 1 97 ? -9.853 -6.617 8.249 1.00 81.88 97 VAL A CA 1
ATOM 697 C C . VAL A 1 97 ? -11.066 -5.865 8.796 1.00 81.88 97 VAL A C 1
ATOM 699 O O . VAL A 1 97 ? -11.465 -6.114 9.929 1.00 81.88 97 VAL A O 1
ATOM 702 N N . ALA A 1 98 ? -11.697 -5.001 7.995 1.00 79.94 98 ALA A N 1
ATOM 703 C CA . ALA A 1 98 ? -12.903 -4.278 8.400 1.00 79.94 98 ALA A CA 1
ATOM 704 C C . ALA A 1 98 ? -14.102 -5.205 8.682 1.00 79.94 98 ALA A C 1
ATOM 706 O O . ALA A 1 98 ? -14.951 -4.866 9.501 1.00 79.94 98 ALA A O 1
ATOM 707 N N . ALA A 1 99 ? -14.183 -6.360 8.013 1.00 82.19 99 ALA A N 1
ATOM 708 C CA . ALA A 1 99 ? -15.240 -7.348 8.230 1.00 82.19 99 ALA A CA 1
ATOM 709 C C . ALA A 1 99 ? -14.980 -8.272 9.433 1.00 82.19 99 ALA A C 1
ATOM 711 O O . ALA A 1 99 ? -15.933 -8.776 10.025 1.00 82.19 99 ALA A O 1
ATOM 712 N N . LEU A 1 100 ? -13.710 -8.533 9.765 1.00 82.94 100 LEU A N 1
ATOM 713 C CA . LEU A 1 100 ? -13.309 -9.526 10.771 1.00 82.94 100 LEU A CA 1
ATOM 714 C C . LEU A 1 100 ? -12.914 -8.926 12.127 1.00 82.94 100 LEU A C 1
ATOM 716 O O . LEU A 1 100 ? -12.944 -9.642 13.127 1.00 82.94 100 LEU A O 1
ATOM 720 N N . ALA A 1 101 ? -12.523 -7.653 12.179 1.00 73.69 101 ALA A N 1
ATOM 721 C CA . ALA A 1 101 ? -12.119 -6.972 13.406 1.00 73.69 101 ALA A CA 1
ATOM 722 C C . ALA A 1 101 ? -13.166 -5.932 13.838 1.00 73.69 101 ALA A C 1
ATOM 724 O O . ALA A 1 101 ? -13.706 -5.215 12.998 1.00 73.69 101 ALA A O 1
ATOM 725 N N . ASP A 1 102 ? -13.414 -5.814 15.151 1.00 63.34 102 ASP A N 1
ATOM 726 C CA . ASP A 1 102 ? -14.181 -4.700 15.736 1.00 63.34 102 ASP A CA 1
ATOM 727 C C . ASP A 1 102 ? -13.493 -3.380 15.340 1.00 63.34 102 ASP A C 1
ATOM 729 O O . ASP A 1 102 ? -12.306 -3.213 15.628 1.00 63.34 102 ASP A O 1
ATOM 733 N N . PRO A 1 103 ? -14.156 -2.480 14.594 1.00 56.84 103 PRO A N 1
ATOM 734 C CA . PRO A 1 103 ? -13.557 -1.917 13.389 1.00 56.84 103 PRO A CA 1
ATOM 735 C C . PRO A 1 103 ? -12.492 -0.851 13.677 1.00 56.84 103 PRO A C 1
ATOM 737 O O . PRO A 1 103 ? -12.841 0.259 14.089 1.00 56.84 103 PRO A O 1
ATOM 740 N N . PRO A 1 104 ? -11.212 -1.109 13.339 1.00 59.41 104 PRO A N 1
ATOM 741 C CA . PRO A 1 104 ? -10.201 -0.057 13.284 1.00 59.41 104 PRO A CA 1
ATOM 742 C C . PRO A 1 104 ? -10.206 0.690 11.937 1.00 59.41 104 PRO A C 1
ATOM 744 O O . PRO A 1 104 ? -9.764 1.837 11.845 1.00 59.41 104 PRO A O 1
ATOM 747 N N . PHE A 1 105 ? -10.740 0.072 10.875 1.00 65.31 105 PHE A N 1
ATOM 748 C CA . PHE A 1 105 ? -10.792 0.648 9.531 1.00 65.31 105 PHE A CA 1
ATOM 749 C C . PHE A 1 105 ? -12.230 0.910 9.083 1.00 65.31 105 PHE A C 1
ATOM 751 O O . PHE A 1 105 ? -13.099 0.047 9.121 1.00 65.31 105 PHE A O 1
ATOM 758 N N . THR A 1 106 ? -12.464 2.128 8.607 1.00 74.81 106 THR A N 1
ATOM 759 C CA . THR A 1 106 ? -13.677 2.523 7.892 1.00 74.81 106 THR A CA 1
ATOM 760 C C . THR A 1 106 ? -13.449 2.376 6.387 1.00 74.81 106 THR A C 1
ATOM 762 O O . THR A 1 106 ? -12.309 2.277 5.921 1.00 74.81 106 THR A O 1
ATOM 765 N N . LEU A 1 107 ? -14.521 2.440 5.594 1.00 73.75 107 LEU A N 1
ATOM 766 C CA . LEU A 1 107 ? -14.413 2.485 4.132 1.00 73.75 107 LEU A CA 1
ATOM 767 C C . LEU A 1 107 ? -13.516 3.649 3.662 1.00 73.75 107 LEU A C 1
ATOM 769 O O . LEU A 1 107 ? -12.701 3.488 2.758 1.00 73.75 107 LEU A O 1
ATOM 773 N N . ALA A 1 108 ? -13.623 4.810 4.319 1.00 72.50 108 ALA A N 1
ATOM 774 C CA . ALA A 1 108 ? -12.835 5.995 3.993 1.00 72.50 108 ALA A CA 1
ATOM 775 C C . ALA A 1 108 ? -11.340 5.805 4.293 1.00 72.50 108 ALA A C 1
ATOM 777 O O . ALA A 1 108 ? -10.501 6.139 3.458 1.00 72.50 108 ALA A O 1
ATOM 778 N N . THR A 1 109 ? -10.991 5.242 5.456 1.00 71.50 109 THR A N 1
ATOM 779 C CA . THR A 1 109 ? -9.582 4.980 5.797 1.00 71.50 109 THR A CA 1
ATOM 780 C C . THR A 1 109 ? -8.987 3.866 4.941 1.00 71.50 109 THR A C 1
ATOM 782 O O . THR A 1 109 ? -7.826 3.963 4.558 1.00 71.50 109 THR A O 1
ATOM 785 N N . THR A 1 110 ? -9.793 2.877 4.550 1.00 71.31 110 THR A N 1
ATOM 786 C CA . THR A 1 110 ? -9.415 1.836 3.581 1.00 71.31 110 THR A CA 1
ATOM 787 C C . THR A 1 110 ? -9.084 2.431 2.212 1.00 71.31 110 THR A C 1
ATOM 789 O O . THR A 1 110 ? -8.026 2.151 1.652 1.00 71.31 110 THR A O 1
ATOM 792 N N . ALA A 1 111 ? -9.956 3.296 1.686 1.00 72.94 111 ALA A N 1
ATOM 793 C CA . ALA A 1 111 ? -9.731 3.957 0.402 1.00 72.94 111 ALA A CA 1
ATOM 794 C C . ALA A 1 111 ? -8.484 4.855 0.433 1.00 72.94 111 ALA A C 1
ATOM 796 O O . ALA A 1 111 ? -7.690 4.844 -0.508 1.00 72.94 111 ALA A O 1
ATOM 797 N N . LEU A 1 112 ? -8.279 5.593 1.530 1.00 74.12 112 LEU A N 1
ATOM 798 C CA . LEU A 1 112 ? -7.091 6.426 1.711 1.00 74.12 112 LEU A CA 1
ATOM 799 C C . LEU A 1 112 ? -5.811 5.581 1.768 1.00 74.12 112 LEU A C 1
ATOM 801 O O . LEU A 1 112 ? -4.822 5.939 1.132 1.00 74.12 112 LEU A O 1
ATOM 805 N N . LEU A 1 113 ? -5.829 4.458 2.489 1.00 72.44 113 LEU A N 1
ATOM 806 C CA . LEU A 1 113 ? -4.684 3.554 2.579 1.00 72.44 113 LEU A CA 1
ATOM 807 C C . LEU A 1 113 ? -4.343 2.958 1.208 1.00 72.44 113 LEU A C 1
ATOM 809 O O . LEU A 1 113 ? -3.186 3.000 0.799 1.00 72.44 113 LEU A O 1
ATOM 813 N N . ALA A 1 114 ? -5.344 2.477 0.470 1.00 70.56 114 ALA A N 1
ATOM 814 C CA . ALA A 1 114 ? -5.155 1.953 -0.880 1.00 70.56 114 ALA A CA 1
ATOM 815 C C . ALA A 1 114 ? -4.574 3.008 -1.837 1.00 70.56 114 ALA A C 1
ATOM 817 O O . ALA A 1 114 ? -3.671 2.699 -2.613 1.00 70.56 114 ALA A O 1
ATOM 818 N N . LEU A 1 115 ? -5.037 4.261 -1.744 1.00 73.94 115 LEU A N 1
ATOM 819 C CA . LEU A 1 115 ? -4.501 5.376 -2.528 1.00 73.94 115 LEU A CA 1
ATOM 820 C C . LEU A 1 115 ? -3.029 5.647 -2.185 1.00 73.94 115 LEU A C 1
ATOM 822 O O . LEU A 1 115 ? -2.197 5.763 -3.083 1.00 73.94 115 LEU A O 1
ATOM 826 N N . ILE A 1 116 ? -2.702 5.735 -0.891 1.00 76.25 116 ILE A N 1
ATOM 827 C CA . ILE A 1 116 ? -1.334 5.994 -0.429 1.00 76.25 116 ILE A CA 1
ATOM 828 C C . ILE A 1 116 ? -0.405 4.876 -0.895 1.00 76.25 116 ILE A C 1
ATOM 830 O O . ILE A 1 116 ? 0.631 5.167 -1.487 1.00 76.25 116 ILE A O 1
ATOM 834 N N . VAL A 1 117 ? -0.776 3.612 -0.678 1.00 71.56 117 VAL A N 1
ATOM 835 C CA . VAL A 1 117 ? 0.065 2.475 -1.069 1.00 71.56 117 VAL A CA 1
ATOM 836 C C . VAL A 1 117 ? 0.182 2.380 -2.593 1.00 71.56 117 VAL A C 1
ATOM 838 O O . VAL A 1 117 ? 1.277 2.157 -3.101 1.00 71.56 117 VAL A O 1
ATOM 841 N N . GLY A 1 118 ? -0.894 2.639 -3.339 1.00 70.00 118 GLY A N 1
ATOM 842 C CA . GLY A 1 118 ? -0.864 2.635 -4.803 1.00 70.00 118 GLY A CA 1
ATOM 843 C C . GLY A 1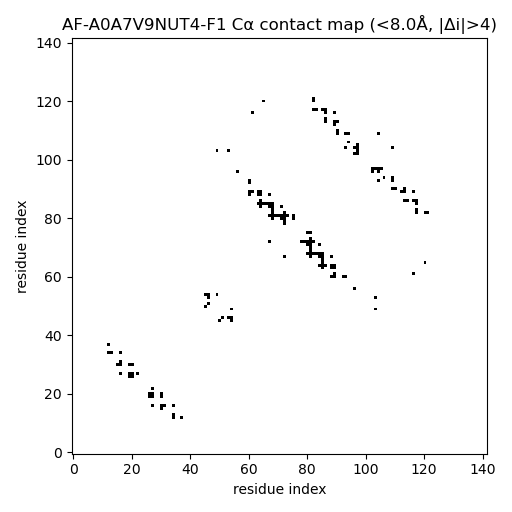 118 ? 0.053 3.689 -5.423 1.00 70.00 118 GLY A C 1
ATOM 844 O O . GLY A 1 118 ? 0.595 3.458 -6.501 1.00 70.00 118 GLY A O 1
ATOM 845 N N . ILE A 1 119 ? 0.272 4.816 -4.742 1.00 72.88 119 ILE A N 1
ATOM 846 C CA . ILE A 1 119 ? 1.208 5.863 -5.180 1.00 72.88 119 ILE A CA 1
ATOM 847 C C . ILE A 1 119 ? 2.623 5.596 -4.642 1.00 72.88 119 ILE A C 1
ATOM 849 O O . ILE A 1 119 ? 3.607 5.719 -5.376 1.00 72.88 119 ILE A O 1
ATOM 853 N N . ALA A 1 120 ? 2.744 5.233 -3.364 1.00 72.44 120 ALA A N 1
ATOM 854 C CA . ALA A 1 120 ? 4.027 5.039 -2.689 1.00 72.44 120 ALA A CA 1
ATOM 855 C C . ALA A 1 120 ? 4.772 3.787 -3.182 1.00 72.44 120 ALA A C 1
ATOM 857 O O . ALA A 1 120 ? 5.990 3.822 -3.349 1.00 72.44 120 ALA A O 1
ATOM 858 N N . GLY A 1 121 ? 4.040 2.705 -3.462 1.00 73.62 121 GLY A N 1
ATOM 859 C CA . GLY A 1 121 ? 4.586 1.436 -3.941 1.00 73.62 121 GLY A CA 1
ATOM 860 C C . GLY A 1 121 ? 5.453 1.579 -5.196 1.00 73.62 121 GLY A C 1
ATOM 861 O O . GLY A 1 121 ? 6.645 1.291 -5.129 1.00 73.62 121 GLY A O 1
ATOM 862 N N . PRO A 1 122 ? 4.931 2.091 -6.327 1.00 72.44 122 PRO A N 1
ATOM 863 C CA . PRO A 1 122 ? 5.719 2.226 -7.553 1.00 72.44 122 PRO A CA 1
ATOM 864 C C . PRO A 1 122 ? 6.782 3.334 -7.483 1.00 72.44 122 PRO A C 1
ATOM 866 O O . PRO A 1 122 ? 7.771 3.291 -8.217 1.00 72.44 122 PRO A O 1
ATOM 869 N N . THR A 1 123 ? 6.618 4.337 -6.614 1.00 71.81 123 THR A N 1
ATOM 870 C CA . THR A 1 123 ? 7.575 5.453 -6.523 1.00 71.81 123 THR A CA 1
ATOM 871 C C . THR A 1 123 ? 8.851 5.096 -5.768 1.00 71.81 123 THR A C 1
ATOM 873 O O . THR A 1 123 ? 9.897 5.661 -6.086 1.00 71.81 123 THR A O 1
ATOM 876 N N . GLY A 1 124 ? 8.806 4.146 -4.829 1.00 70.94 124 GLY A N 1
ATOM 877 C CA . GLY A 1 124 ? 9.981 3.690 -4.077 1.00 70.94 124 GLY A CA 1
ATOM 878 C C . GLY A 1 124 ? 11.094 3.122 -4.971 1.00 70.94 124 GLY A C 1
ATOM 879 O O . GLY A 1 124 ? 12.186 3.696 -5.007 1.00 70.94 124 GLY A O 1
ATOM 880 N N . PRO A 1 125 ? 10.838 2.052 -5.748 1.00 70.31 125 PRO A N 1
ATOM 881 C CA . PRO A 1 125 ? 11.832 1.473 -6.653 1.00 70.31 125 PRO A CA 1
ATOM 882 C C . PRO A 1 125 ? 12.307 2.463 -7.724 1.00 70.31 125 PRO A C 1
ATOM 884 O O . PRO A 1 125 ? 13.508 2.578 -7.969 1.00 70.31 125 PRO A O 1
ATOM 887 N N . ALA A 1 126 ? 11.388 3.242 -8.306 1.00 71.12 126 ALA A N 1
ATOM 888 C CA . ALA A 1 126 ? 11.723 4.253 -9.311 1.00 71.12 126 ALA A CA 1
ATOM 889 C C . ALA A 1 126 ? 12.639 5.356 -8.751 1.00 71.12 126 ALA A C 1
ATOM 891 O O . ALA A 1 126 ? 13.513 5.873 -9.452 1.00 71.12 126 ALA A O 1
ATOM 892 N N . LEU A 1 127 ? 12.460 5.725 -7.481 1.00 69.75 127 LEU A N 1
ATOM 893 C CA . LEU A 1 127 ? 13.354 6.651 -6.802 1.00 69.75 127 LEU A CA 1
ATOM 894 C C . LEU A 1 127 ? 14.708 6.003 -6.517 1.00 69.75 127 LEU A C 1
ATOM 896 O O . LEU A 1 127 ? 15.732 6.643 -6.754 1.00 69.75 127 LEU A O 1
ATOM 900 N N . MET A 1 128 ? 14.725 4.758 -6.036 1.00 71.75 128 MET A N 1
ATOM 901 C CA . MET A 1 128 ? 15.967 4.057 -5.705 1.00 71.75 128 MET A CA 1
ATOM 902 C C . MET A 1 128 ? 16.876 3.934 -6.931 1.00 71.75 128 MET A C 1
ATOM 904 O O . MET A 1 128 ? 18.055 4.267 -6.848 1.00 71.75 128 MET A O 1
ATOM 908 N N . GLN A 1 129 ? 16.307 3.606 -8.094 1.00 76.44 129 GLN A N 1
ATOM 909 C CA . GLN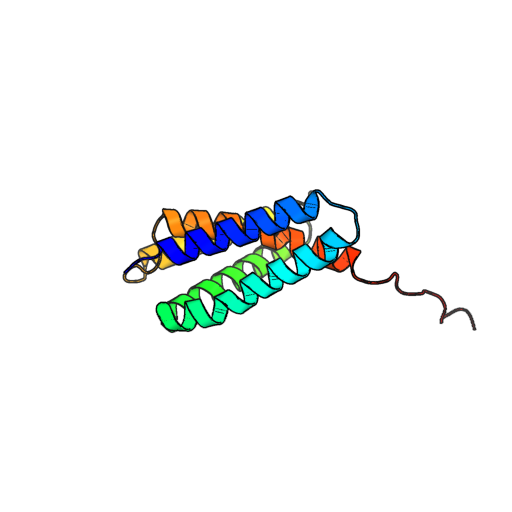 A 1 129 ? 17.031 3.576 -9.371 1.00 76.44 129 GLN A CA 1
ATOM 910 C C . GLN A 1 129 ? 17.644 4.931 -9.756 1.00 76.44 129 GLN A C 1
ATOM 912 O O . GLN A 1 129 ? 18.681 4.980 -10.404 1.00 76.44 129 GLN A O 1
ATOM 917 N N . ARG A 1 130 ? 17.032 6.051 -9.352 1.00 78.81 130 ARG A N 1
ATOM 918 C CA . ARG A 1 130 ? 17.566 7.403 -9.607 1.00 78.81 130 ARG A CA 1
ATOM 919 C C . ARG A 1 130 ? 18.576 7.878 -8.564 1.00 78.81 130 ARG A C 1
ATOM 921 O O . ARG A 1 130 ? 19.226 8.909 -8.779 1.00 78.81 130 ARG A O 1
ATOM 928 N N . LEU A 1 131 ? 18.619 7.224 -7.405 1.00 79.81 131 LEU A N 1
ATOM 929 C CA . LEU A 1 131 ? 19.513 7.555 -6.297 1.00 79.81 131 LEU A CA 1
ATOM 930 C C . LEU A 1 131 ? 20.771 6.690 -6.296 1.00 79.81 131 LEU A C 1
ATOM 932 O O . LEU A 1 131 ? 21.810 7.177 -5.853 1.00 79.81 131 LEU A O 1
ATOM 936 N N . MET A 1 132 ? 20.689 5.455 -6.793 1.00 79.00 132 MET A N 1
ATOM 937 C CA . MET A 1 132 ? 21.857 4.602 -6.965 1.00 79.00 132 MET A CA 1
ATOM 938 C C . MET A 1 132 ? 22.791 5.202 -8.029 1.00 79.00 132 MET A C 1
ATOM 940 O O . MET A 1 132 ? 22.326 5.541 -9.122 1.00 79.00 132 MET A O 1
ATOM 944 N N . PRO A 1 133 ? 24.087 5.384 -7.715 1.00 79.50 133 PRO A N 1
ATOM 945 C CA . PRO A 1 133 ? 25.097 5.669 -8.725 1.00 79.50 133 PRO A CA 1
ATOM 946 C C . PRO A 1 133 ? 25.099 4.564 -9.792 1.00 79.50 133 PRO A C 1
ATOM 948 O O . PRO A 1 133 ? 24.759 3.423 -9.459 1.00 79.50 133 PRO A O 1
ATOM 951 N N . PRO A 1 134 ? 25.474 4.869 -11.048 1.00 77.38 134 PRO A N 1
ATOM 952 C CA . PRO A 1 134 ? 25.818 3.811 -11.990 1.00 77.38 134 PRO A CA 1
ATOM 953 C C . PRO A 1 134 ? 26.881 2.923 -11.334 1.00 77.38 134 PRO A C 1
ATOM 955 O O . PRO A 1 134 ? 27.795 3.432 -10.689 1.00 77.38 134 PRO A O 1
ATOM 958 N N . LEU A 1 135 ? 26.699 1.605 -11.411 1.00 76.75 135 LEU A N 1
ATOM 959 C CA . LEU A 1 135 ? 27.747 0.678 -11.007 1.00 76.75 135 LEU A CA 1
ATOM 960 C C . LEU A 1 135 ? 28.880 0.892 -12.005 1.00 76.75 135 LEU A C 1
ATOM 962 O O . LEU A 1 135 ? 28.681 0.652 -13.193 1.00 76.75 135 LEU A O 1
ATOM 966 N N . ASP A 1 136 ? 30.002 1.437 -11.541 1.00 75.44 136 ASP A N 1
ATOM 967 C CA . ASP A 1 136 ? 31.188 1.600 -12.372 1.00 75.44 136 ASP A CA 1
ATOM 968 C C . ASP A 1 136 ? 31.593 0.193 -12.841 1.00 75.44 136 ASP A C 1
ATOM 970 O O . ASP A 1 136 ? 32.001 -0.644 -12.038 1.00 75.44 136 ASP A O 1
ATOM 974 N N . GLU A 1 137 ? 31.437 -0.095 -14.135 1.00 71.44 137 GLU A N 1
ATOM 975 C CA . GLU A 1 137 ? 31.830 -1.372 -14.757 1.00 71.44 137 GLU A CA 1
ATOM 976 C C . GLU A 1 137 ? 33.368 -1.500 -14.887 1.00 71.44 137 GLU A C 1
ATOM 978 O O . GLU A 1 137 ? 33.883 -2.311 -15.653 1.00 71.44 137 GLU A O 1
ATOM 983 N N . ASP A 1 138 ? 34.123 -0.702 -14.129 1.00 64.44 138 ASP A N 1
ATOM 984 C CA . ASP A 1 138 ? 35.531 -0.395 -14.385 1.00 64.44 138 ASP A CA 1
ATOM 985 C C . ASP A 1 138 ? 36.533 -1.374 -13.736 1.00 64.44 138 ASP A C 1
ATOM 987 O O . ASP A 1 138 ? 37.737 -1.124 -13.780 1.00 64.44 138 ASP A O 1
ATOM 991 N N . GLU A 1 139 ? 36.098 -2.505 -13.164 1.00 63.78 139 GLU A N 1
ATOM 992 C CA . GLU A 1 139 ? 37.003 -3.433 -12.452 1.00 63.78 139 GLU A CA 1
ATOM 993 C C . GLU A 1 139 ? 37.321 -4.761 -13.176 1.00 63.78 139 GLU A C 1
ATOM 995 O O . GLU A 1 139 ? 38.199 -5.488 -12.720 1.00 63.78 139 GLU A O 1
ATOM 1000 N N . GLU A 1 140 ? 36.708 -5.080 -14.327 1.00 61.31 140 GLU A N 1
ATOM 1001 C CA . GLU A 1 140 ? 36.941 -6.373 -15.021 1.00 61.31 140 GLU A CA 1
ATOM 1002 C C . GLU A 1 140 ? 37.880 -6.324 -16.249 1.00 61.31 140 GLU A C 1
ATOM 1004 O O . GLU A 1 140 ? 38.048 -7.327 -16.942 1.00 61.31 140 GLU A O 1
ATOM 1009 N N . ALA A 1 141 ? 38.546 -5.197 -16.526 1.00 62.81 141 ALA A N 1
ATOM 1010 C CA . ALA A 1 141 ? 39.455 -5.067 -17.680 1.00 62.81 141 ALA A CA 1
ATOM 1011 C C . ALA A 1 141 ? 40.968 -5.106 -17.345 1.00 62.81 141 ALA A C 1
ATOM 1013 O O . ALA A 1 141 ? 41.773 -4.666 -18.172 1.00 62.81 141 ALA A O 1
ATOM 1014 N N . GLY A 1 142 ? 41.367 -5.603 -16.164 1.00 63.28 142 GLY A N 1
ATOM 1015 C CA . GLY A 1 142 ? 42.766 -5.644 -15.689 1.00 63.28 142 GLY A CA 1
ATOM 1016 C C . GLY A 1 142 ? 43.334 -7.040 -15.477 1.00 63.28 142 GLY A C 1
ATOM 1017 O O . GLY A 1 142 ? 42.727 -7.800 -14.694 1.00 63.28 142 GLY A O 1
#

Solvent-accessible surface area (backbone atoms only — not comparable to full-atom values): 7940 Å² total; per-residue (Å²): 142,70,70,65,60,58,56,52,51,53,51,51,53,52,50,51,39,54,58,29,63,74,50,62,84,71,36,40,60,55,35,53,53,50,50,54,49,51,54,60,59,44,50,64,54,47,48,74,73,53,44,71,69,50,48,50,49,52,52,48,35,52,52,43,18,52,52,34,18,48,62,47,37,66,84,44,95,50,91,58,50,7,52,50,42,10,30,52,42,28,46,53,49,43,52,49,48,40,73,74,41,90,66,89,50,50,75,68,56,38,53,50,49,30,52,50,48,52,55,49,59,63,46,50,61,60,45,48,67,72,66,54,73,82,78,78,82,79,77,81,88,123

Sequence (142 aa):
MGTWWLTGWLVATAVLALVSLARRQSAYRVAVVLWFLSISVAAPIVARVGGLAEVLSILGLIAGYDAAAYVVGTGADNYWEGPAAGVATVVAGSLAVAALADPPFTLATTALLALIVGIAGPTGPALMQRLMPPLDEDEEAG

Radius of gyration: 17.91 Å; Cα contacts (8 Å, |Δi|>4): 91; chains: 1; bounding box: 58×37×41 Å

pLDDT: mean 71.8, std 13.08, range [47.94, 95.81]

Nearest PDB structures (foldseek):
  8g5g-assembly1_D  TM=3.509E-01  e=7.382E+00  Mus musculus
  8sda-assembly1_D  TM=2.536E-01  e=7.012E+00  Rattus norvegicus